Protein AF-A0A527IVT4-F1 (afdb_monomer)

Foldseek 3Di:
DDADVHDPVRQVVVCVVQVDHDDDQVLLPDPDPPSAFHADRNKTKHWDWDFDPVVDPDTDTGIDIDIGGDD

Solvent-accessible surface area (backbone atoms only — not comparable to full-atom values): 4513 Å² total; per-residue (Å²): 135,90,81,75,91,64,50,74,65,56,47,53,52,51,23,69,72,63,60,41,86,78,81,51,74,70,55,55,65,51,83,50,64,72,68,23,53,42,76,55,81,84,21,42,39,39,52,45,77,42,79,39,68,77,89,47,99,74,47,49,71,43,68,45,76,47,78,53,65,82,130

Nearest PDB structures (foldseek):
  5n77-assembly1_E  TM=8.153E-01  e=6.193E-03  Escherichia coli
  5n77-assembly1_B  TM=8.143E-01  e=8.525E-03  Escherichia coli
  5n78-assembly1_C  TM=8.141E-01  e=9.088E-03  Escherichia coli

Secondary structure (DSSP, 8-state):
---SS--HHHHHHHHHHHTSPPPPHHHHH---HHHHEEEETTEEEEEEEEEE-TTSSSPEEEEEEEEE---

Sequence (71 aa):
ADLFNPTKEEEATIESWLGVAIPTREEMEEIEISSRLYVEDGAYFMTATLPAQTEIDDPLMSPVTFVLAGT

Structure (mmCIF, N/CA/C/O backbone):
data_AF-A0A527IVT4-F1
#
_entry.id   AF-A0A527IVT4-F1
#
loop_
_atom_site.group_PDB
_atom_site.id
_atom_site.type_symbol
_atom_site.label_atom_id
_atom_site.label_alt_id
_atom_site.label_comp_id
_atom_site.label_asym_id
_atom_site.label_entity_id
_atom_site.label_seq_id
_atom_site.pdbx_PDB_ins_code
_atom_site.Cartn_x
_atom_site.Cartn_y
_atom_site.Cartn_z
_atom_site.occupancy
_atom_site.B_iso_or_equiv
_atom_site.auth_seq_id
_atom_site.auth_comp_id
_atom_site.auth_asym_id
_atom_site.auth_atom_id
_atom_site.pdbx_PDB_model_num
ATOM 1 N N . ALA A 1 1 ? -8.147 7.861 -2.149 1.00 87.69 1 ALA A N 1
ATOM 2 C CA . ALA A 1 1 ? -7.165 8.926 -2.427 1.00 87.69 1 ALA A CA 1
ATOM 3 C C . ALA A 1 1 ? -5.873 8.242 -2.833 1.00 87.69 1 ALA A C 1
ATOM 5 O O . ALA A 1 1 ? -5.614 7.173 -2.292 1.00 87.69 1 ALA A O 1
ATOM 6 N N . ASP A 1 2 ? -5.113 8.815 -3.763 1.00 93.12 2 ASP A N 1
ATOM 7 C CA . ASP A 1 2 ? -3.855 8.218 -4.220 1.00 93.12 2 ASP A CA 1
ATOM 8 C C . ASP A 1 2 ? -2.678 8.881 -3.501 1.00 93.12 2 ASP A C 1
ATOM 10 O O . ASP A 1 2 ? -2.604 10.108 -3.438 1.00 93.12 2 ASP A O 1
ATOM 14 N N . LEU A 1 3 ? -1.766 8.067 -2.964 1.00 94.25 3 LEU A N 1
ATOM 15 C CA . LEU A 1 3 ? -0.571 8.519 -2.253 1.00 94.25 3 LEU A CA 1
ATOM 16 C C . LEU A 1 3 ? 0.679 8.119 -3.043 1.00 94.25 3 LEU A C 1
ATOM 18 O O . LEU A 1 3 ? 0.973 6.935 -3.205 1.00 94.25 3 LEU A O 1
ATOM 22 N N . PHE A 1 4 ? 1.426 9.108 -3.536 1.00 94.06 4 PHE A N 1
ATOM 23 C CA . PHE A 1 4 ? 2.665 8.897 -4.285 1.00 94.06 4 PHE A CA 1
ATOM 24 C C . PHE A 1 4 ? 3.821 9.637 -3.618 1.00 94.06 4 PHE A C 1
ATOM 26 O O . PHE A 1 4 ? 3.877 10.861 -3.673 1.00 94.06 4 PHE A O 1
ATOM 33 N N . ASN A 1 5 ? 4.743 8.884 -3.006 1.00 92.50 5 ASN A N 1
ATOM 34 C CA . ASN A 1 5 ? 5.776 9.430 -2.114 1.00 92.50 5 ASN A CA 1
ATOM 35 C C . ASN A 1 5 ? 5.192 10.464 -1.135 1.00 92.50 5 ASN A C 1
ATOM 37 O O . ASN A 1 5 ? 5.653 11.609 -1.121 1.00 92.50 5 ASN A O 1
ATOM 41 N N . PRO A 1 6 ? 4.141 10.081 -0.385 1.00 94.25 6 PRO A N 1
ATOM 42 C CA . PRO A 1 6 ? 3.421 11.022 0.448 1.00 94.25 6 PRO A CA 1
ATOM 43 C C . PRO A 1 6 ? 4.333 11.592 1.531 1.00 94.25 6 PRO A C 1
ATOM 45 O O . PRO A 1 6 ? 5.279 10.962 2.010 1.00 94.25 6 PRO A O 1
ATOM 48 N N . THR A 1 7 ? 4.039 12.819 1.921 1.00 95.56 7 THR A N 1
ATOM 49 C CA . THR A 1 7 ? 4.591 13.410 3.132 1.00 95.56 7 THR A CA 1
ATOM 50 C C . THR A 1 7 ? 3.893 12.834 4.363 1.00 95.56 7 THR A C 1
ATOM 52 O O . THR A 1 7 ? 2.743 12.405 4.299 1.00 95.56 7 THR A O 1
ATOM 55 N N . LYS A 1 8 ? 4.547 12.916 5.527 1.00 93.81 8 LYS A N 1
ATOM 56 C CA . LYS A 1 8 ? 3.937 12.505 6.806 1.00 93.81 8 LYS A CA 1
ATOM 57 C C . LYS A 1 8 ? 2.618 13.223 7.111 1.00 93.81 8 LYS A C 1
ATOM 59 O O . LYS A 1 8 ? 1.782 12.699 7.834 1.00 93.81 8 LYS A O 1
ATOM 64 N N . GLU A 1 9 ? 2.454 14.446 6.609 1.00 96.25 9 GLU A N 1
ATOM 65 C CA . GLU A 1 9 ? 1.226 15.222 6.790 1.00 96.25 9 GLU A CA 1
ATOM 66 C C . GLU A 1 9 ? 0.082 14.677 5.925 1.00 96.25 9 GLU A C 1
ATOM 68 O O . GLU A 1 9 ? -1.050 14.574 6.397 1.00 96.25 9 GLU A O 1
ATOM 73 N N . GLU A 1 10 ? 0.374 14.278 4.684 1.00 95.56 10 GLU A N 1
ATOM 74 C CA . GLU A 1 10 ? -0.594 13.615 3.805 1.00 95.56 10 GLU A CA 1
ATOM 75 C C . GLU A 1 10 ? -0.997 12.246 4.353 1.00 95.56 10 GLU A C 1
ATOM 77 O O . GLU A 1 10 ? -2.191 11.951 4.392 1.00 95.56 10 GLU A O 1
ATOM 82 N N . GLU A 1 11 ? -0.033 11.452 4.834 1.00 95.00 11 GLU A N 1
ATOM 83 C CA . GLU A 1 11 ? -0.299 10.184 5.527 1.00 95.00 11 GLU A CA 1
ATOM 84 C C . GLU A 1 11 ? -1.242 10.423 6.709 1.00 95.00 11 GLU A C 1
ATOM 86 O O . GLU A 1 11 ? -2.376 9.956 6.677 1.00 95.00 11 GLU A O 1
ATOM 91 N N . ALA A 1 12 ? -0.853 11.265 7.672 1.00 95.31 12 ALA A N 1
ATOM 92 C CA . ALA A 1 12 ? -1.657 11.540 8.865 1.00 95.31 12 ALA A CA 1
ATOM 93 C C . ALA A 1 12 ? -3.063 12.080 8.544 1.00 95.31 12 ALA A C 1
ATOM 95 O O . ALA A 1 12 ? -4.028 11.800 9.259 1.00 95.31 12 ALA A O 1
ATOM 96 N N . THR A 1 13 ? -3.200 12.856 7.466 1.00 95.31 13 THR A N 1
ATOM 97 C CA . THR A 1 13 ? -4.500 13.355 7.004 1.00 95.31 13 THR A CA 1
ATOM 98 C C . THR A 1 13 ? -5.393 12.212 6.530 1.00 95.31 13 THR A C 1
ATOM 100 O O . THR A 1 13 ? -6.567 12.158 6.905 1.00 95.31 13 THR A O 1
ATOM 103 N N . ILE A 1 14 ? -4.858 11.290 5.724 1.00 94.25 14 ILE A N 1
ATOM 104 C CA . ILE A 1 14 ? -5.604 10.121 5.248 1.00 94.25 14 ILE A CA 1
ATOM 105 C C . ILE A 1 14 ? -5.894 9.149 6.392 1.00 94.25 14 ILE A C 1
ATOM 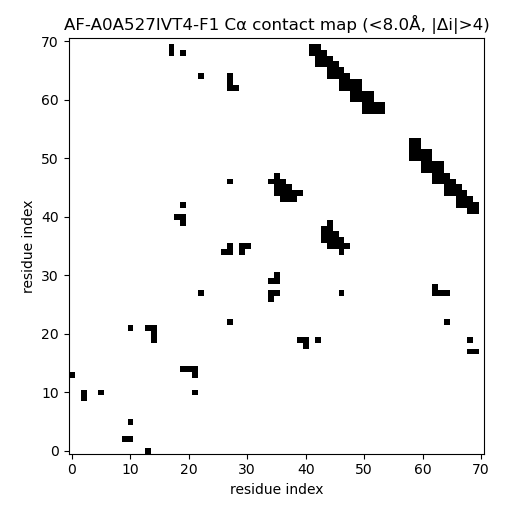107 O O . ILE A 1 14 ? -7.023 8.670 6.488 1.00 94.25 14 ILE A O 1
ATOM 111 N N . GLU A 1 15 ? -4.932 8.906 7.279 1.00 94.56 15 GLU A N 1
ATOM 112 C CA . GLU A 1 15 ? -5.100 8.035 8.447 1.00 94.56 15 GLU A CA 1
ATOM 113 C C . GLU A 1 15 ? -6.216 8.540 9.362 1.00 94.56 15 GLU A C 1
ATOM 115 O O . GLU A 1 15 ? -7.118 7.790 9.724 1.00 94.56 15 GLU A O 1
ATOM 120 N N . SER A 1 16 ? -6.220 9.839 9.675 1.00 93.88 16 SER A N 1
ATOM 121 C CA . SER A 1 16 ? -7.271 10.477 10.478 1.00 93.88 16 SER A CA 1
ATOM 122 C C . SER A 1 16 ? -8.643 10.410 9.804 1.00 93.88 16 SER A C 1
ATOM 124 O O . SER A 1 16 ? -9.665 10.228 10.467 1.00 93.88 16 SER A O 1
ATOM 126 N N . TRP A 1 17 ? -8.682 10.542 8.476 1.00 92.25 17 TRP A N 1
ATOM 127 C CA . TRP A 1 17 ? -9.929 10.499 7.719 1.00 92.25 17 TRP A CA 1
ATOM 128 C C . TRP A 1 17 ? -10.522 9.088 7.620 1.00 92.25 17 TRP A C 1
ATOM 130 O O . TRP A 1 17 ? -11.737 8.932 7.742 1.00 92.25 17 TRP A O 1
ATOM 140 N N . LEU A 1 18 ? -9.685 8.074 7.390 1.00 91.25 18 LEU A N 1
ATOM 141 C CA . LEU A 1 18 ? -10.115 6.692 7.161 1.00 91.25 18 LEU A CA 1
ATOM 142 C C . LEU A 1 18 ? -10.101 5.826 8.429 1.00 91.25 18 LEU A C 1
ATOM 144 O O . LEU A 1 18 ? -10.741 4.778 8.435 1.00 91.25 18 LEU A O 1
ATOM 148 N N . GLY A 1 19 ? -9.414 6.259 9.488 1.00 92.62 19 GLY A N 1
ATOM 149 C CA . GLY A 1 19 ? -9.268 5.511 10.738 1.00 92.62 19 GLY A CA 1
ATOM 150 C C . GLY A 1 19 ? -8.352 4.292 10.623 1.00 92.62 19 GLY A C 1
ATOM 151 O O . GLY A 1 19 ? -8.564 3.324 11.343 1.00 92.62 19 GLY A O 1
ATOM 152 N N . VAL A 1 20 ? -7.378 4.325 9.711 1.00 93.06 20 VAL A N 1
ATOM 153 C CA . VAL A 1 20 ? -6.453 3.216 9.414 1.00 93.06 20 VAL A CA 1
ATOM 154 C C . VAL A 1 20 ? -5.021 3.730 9.363 1.00 93.06 20 VAL A C 1
ATOM 156 O O . VAL A 1 20 ? -4.828 4.903 9.057 1.00 93.06 20 VAL A O 1
ATOM 159 N N . ALA A 1 21 ? -4.033 2.868 9.596 1.00 93.19 21 ALA A N 1
ATOM 160 C CA . ALA A 1 21 ? -2.628 3.192 9.356 1.00 93.19 21 ALA A CA 1
ATOM 161 C C . ALA A 1 21 ? -2.260 3.006 7.874 1.00 93.19 21 ALA A C 1
ATOM 163 O O . ALA A 1 21 ? -2.715 2.059 7.221 1.00 93.19 21 ALA A O 1
ATOM 164 N N . ILE A 1 22 ? -1.436 3.900 7.326 1.00 93.19 22 ILE A N 1
ATOM 165 C CA . ILE A 1 22 ? -0.868 3.717 5.985 1.00 93.19 22 ILE A CA 1
ATOM 166 C C . ILE A 1 22 ? 0.398 2.859 6.102 1.00 93.19 22 ILE A C 1
ATOM 168 O O . ILE A 1 22 ? 1.287 3.207 6.880 1.00 93.19 22 ILE A O 1
ATOM 172 N N . PRO A 1 23 ? 0.520 1.761 5.332 1.00 93.44 23 PRO A N 1
ATOM 173 C CA . PRO A 1 23 ? 1.693 0.905 5.410 1.00 93.44 23 PRO A CA 1
ATOM 174 C C . PRO A 1 23 ? 2.938 1.648 4.934 1.00 93.44 23 PRO A C 1
ATOM 176 O O . PRO A 1 23 ? 2.941 2.351 3.918 1.00 93.44 23 PRO A O 1
ATOM 179 N N . THR A 1 24 ? 4.023 1.443 5.662 1.00 92.19 24 THR A N 1
ATOM 180 C CA . THR A 1 24 ? 5.353 1.924 5.315 1.00 92.19 24 THR A CA 1
ATOM 181 C C . THR A 1 24 ? 5.899 1.190 4.0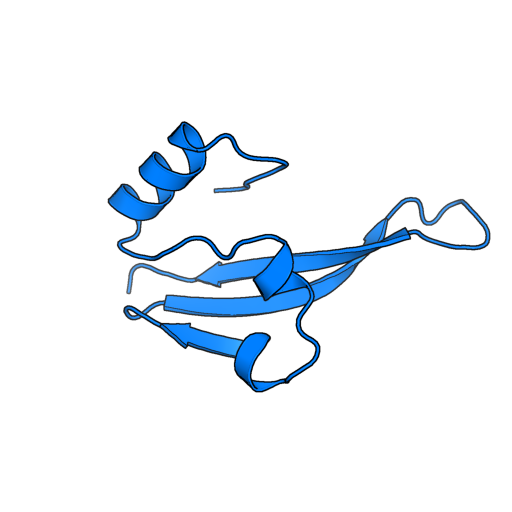93 1.00 92.19 24 THR A C 1
ATOM 183 O O . THR A 1 24 ? 5.479 0.087 3.743 1.00 92.19 24 THR A O 1
ATOM 186 N N . ARG A 1 25 ? 6.910 1.777 3.441 1.00 90.81 25 ARG A N 1
ATOM 187 C CA . ARG A 1 25 ? 7.564 1.137 2.289 1.00 90.81 25 ARG A CA 1
ATOM 188 C C . ARG A 1 25 ? 8.153 -0.236 2.632 1.00 90.81 25 ARG A C 1
ATOM 190 O O . ARG A 1 25 ? 8.101 -1.119 1.788 1.00 90.81 25 ARG A O 1
ATOM 197 N N . GLU A 1 26 ? 8.687 -0.392 3.841 1.00 91.50 26 GLU A N 1
ATOM 198 C CA . GLU A 1 26 ? 9.272 -1.648 4.323 1.00 91.50 26 GLU A CA 1
ATOM 199 C C . GLU A 1 26 ? 8.203 -2.743 4.451 1.00 91.50 26 GLU A C 1
ATOM 201 O O . GLU A 1 26 ? 8.381 -3.836 3.923 1.00 91.50 26 GLU A O 1
ATOM 206 N N . GLU A 1 27 ? 7.044 -2.421 5.031 1.00 92.19 27 GLU A N 1
ATOM 207 C CA . GLU A 1 27 ? 5.907 -3.351 5.131 1.00 92.19 27 GLU A CA 1
ATOM 208 C C . GLU A 1 27 ? 5.366 -3.746 3.748 1.00 92.19 27 GLU A C 1
ATOM 210 O O . GLU A 1 27 ? 5.031 -4.904 3.503 1.00 92.19 27 GLU A O 1
ATOM 215 N N . MET A 1 28 ? 5.333 -2.808 2.793 1.00 93.31 28 MET A N 1
ATOM 216 C CA . MET A 1 28 ? 4.932 -3.097 1.409 1.00 93.31 28 MET A CA 1
ATOM 217 C C . MET A 1 28 ? 5.890 -4.061 0.683 1.00 93.31 28 MET A C 1
ATOM 219 O O . MET A 1 28 ? 5.495 -4.686 -0.306 1.00 93.31 28 MET A O 1
ATOM 223 N N . GLU A 1 29 ? 7.150 -4.145 1.111 1.00 92.75 29 GLU A N 1
ATOM 224 C CA . GLU A 1 29 ? 8.177 -5.006 0.511 1.00 92.75 29 GLU A CA 1
ATOM 225 C C . GLU A 1 29 ? 8.135 -6.446 1.044 1.00 92.75 29 GLU A C 1
ATOM 227 O O . GLU A 1 29 ? 8.739 -7.336 0.433 1.00 92.75 29 GLU A O 1
ATOM 232 N N . GLU A 1 30 ? 7.368 -6.710 2.108 1.00 93.12 30 GLU A N 1
ATOM 233 C CA . GLU A 1 30 ? 7.190 -8.058 2.643 1.00 93.12 30 GLU A CA 1
ATOM 234 C C . GLU A 1 30 ? 6.608 -9.024 1.591 1.00 93.12 30 GLU A C 1
ATOM 236 O O . GLU A 1 30 ? 5.790 -8.695 0.714 1.00 93.12 30 GLU A O 1
ATOM 241 N N . ILE A 1 31 ? 7.087 -10.266 1.637 1.00 85.62 31 ILE A N 1
ATOM 242 C CA . ILE A 1 31 ? 6.732 -11.304 0.659 1.00 85.62 31 ILE A CA 1
ATOM 243 C C . ILE A 1 31 ? 5.666 -12.258 1.193 1.00 85.62 31 ILE A C 1
ATOM 245 O O . ILE A 1 31 ? 5.027 -12.970 0.413 1.00 85.62 31 ILE A O 1
ATOM 249 N N . GLU A 1 32 ? 5.462 -12.270 2.505 1.00 89.19 32 GLU A N 1
ATOM 250 C CA . GLU A 1 32 ? 4.479 -13.081 3.195 1.00 89.19 32 GLU A CA 1
ATOM 251 C C . GLU A 1 32 ? 3.056 -12.729 2.746 1.00 89.19 32 GLU A C 1
ATOM 253 O O . GLU A 1 32 ? 2.641 -11.573 2.706 1.00 89.19 32 GLU A O 1
ATOM 258 N N . ILE A 1 33 ? 2.257 -13.756 2.441 1.00 81.75 33 ILE A N 1
ATOM 259 C CA . ILE A 1 33 ? 0.862 -13.575 2.005 1.00 81.75 33 ILE A CA 1
ATOM 260 C C . ILE A 1 33 ? 0.041 -12.848 3.078 1.00 81.75 33 ILE A C 1
ATOM 262 O O . ILE A 1 33 ? -0.804 -12.023 2.738 1.00 81.75 33 ILE A O 1
ATOM 266 N N . SER A 1 34 ? 0.316 -13.120 4.357 1.00 88.12 34 SER A N 1
ATOM 267 C CA . SER A 1 34 ? -0.329 -12.451 5.491 1.00 88.12 34 SER A CA 1
ATOM 268 C C . SER A 1 34 ? -0.072 -10.950 5.535 1.00 88.12 34 SER A C 1
ATOM 270 O O . SER A 1 34 ? -0.907 -10.232 6.061 1.00 88.12 34 SER A O 1
ATOM 272 N N . SER A 1 35 ? 1.040 -10.485 4.968 1.00 87.62 35 SER A N 1
ATOM 273 C CA . SER A 1 35 ? 1.401 -9.065 4.897 1.00 87.62 35 SER A CA 1
ATOM 274 C C . SER A 1 35 ? 0.910 -8.407 3.605 1.00 87.62 35 SER A C 1
ATOM 276 O O . SER A 1 35 ? 0.892 -7.189 3.473 1.00 87.62 35 SER A O 1
ATOM 278 N N . ARG A 1 36 ? 0.475 -9.210 2.624 1.00 92.75 36 ARG A N 1
ATOM 279 C CA . ARG A 1 36 ? -0.011 -8.726 1.324 1.00 92.75 36 ARG A CA 1
ATOM 280 C C . ARG A 1 36 ? -1.519 -8.700 1.189 1.00 92.75 3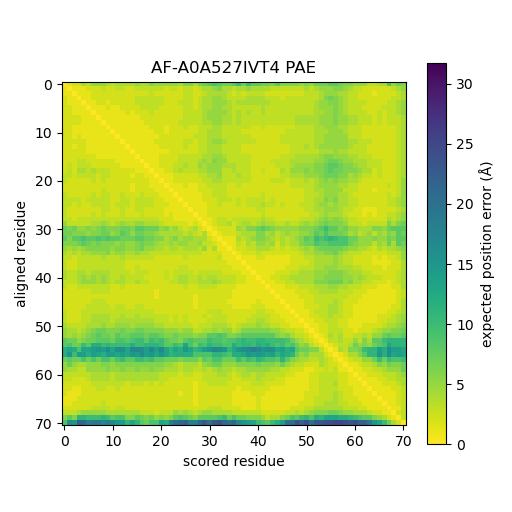6 ARG A C 1
ATOM 282 O O . ARG A 1 36 ? -2.002 -7.929 0.373 1.00 92.75 36 ARG A O 1
ATOM 289 N N . LEU A 1 37 ? -2.258 -9.542 1.905 1.00 95.06 37 LEU A N 1
ATOM 290 C CA . LEU A 1 37 ? -3.718 -9.509 1.918 1.00 95.06 37 LEU A CA 1
ATOM 291 C C . LEU A 1 37 ? -4.214 -9.705 3.346 1.00 95.06 37 LEU A C 1
ATOM 293 O O . LEU A 1 37 ? -4.220 -10.828 3.854 1.00 95.06 37 LEU A O 1
ATOM 297 N N . TYR A 1 38 ? -4.636 -8.615 3.977 1.00 94.25 38 TYR A N 1
ATOM 298 C CA . TYR A 1 38 ? -5.028 -8.617 5.382 1.00 94.25 38 TYR A CA 1
ATOM 299 C C . TYR A 1 38 ? -6.144 -7.620 5.678 1.00 94.25 38 TYR A C 1
ATOM 301 O O . TYR A 1 38 ? -6.527 -6.802 4.839 1.00 94.25 38 TYR A O 1
ATOM 309 N N . VAL A 1 39 ? -6.697 -7.752 6.882 1.00 94.31 39 VAL A N 1
ATOM 310 C CA . VAL A 1 39 ? -7.719 -6.860 7.422 1.00 94.31 39 VAL A CA 1
ATOM 311 C C . VAL A 1 39 ? -7.196 -6.281 8.723 1.00 94.31 39 VAL A C 1
ATOM 313 O O . VAL A 1 39 ? -6.822 -7.036 9.619 1.00 94.31 39 VAL A O 1
ATOM 316 N N . GLU A 1 40 ? -7.205 -4.961 8.824 1.00 92.44 40 GLU A N 1
ATOM 317 C CA . GLU A 1 40 ? -6.784 -4.210 10.005 1.00 92.44 40 GLU A CA 1
ATOM 318 C C . GLU A 1 40 ? -7.690 -2.986 10.154 1.00 92.44 40 GLU A C 1
ATOM 320 O O . GLU A 1 40 ? -8.105 -2.402 9.155 1.00 92.44 40 GLU A O 1
ATOM 325 N N . ASP A 1 41 ? -8.090 -2.663 11.385 1.00 93.00 41 ASP A N 1
ATOM 326 C CA . ASP A 1 41 ? -8.977 -1.529 11.698 1.00 93.00 41 ASP A CA 1
ATOM 327 C C . ASP A 1 41 ? -10.259 -1.446 10.840 1.00 93.00 41 ASP A C 1
ATOM 329 O O . ASP A 1 41 ? -10.801 -0.381 10.557 1.00 93.00 41 ASP A O 1
ATOM 333 N N . GLY A 1 42 ? -10.782 -2.606 10.426 1.00 92.38 42 GLY A N 1
ATOM 334 C CA . GLY A 1 42 ? -11.984 -2.696 9.591 1.00 92.38 42 GLY A CA 1
ATOM 335 C C . GLY A 1 42 ? -11.764 -2.364 8.111 1.00 92.38 42 GLY A C 1
ATOM 336 O O . GLY A 1 42 ? -12.735 -2.327 7.354 1.00 92.38 42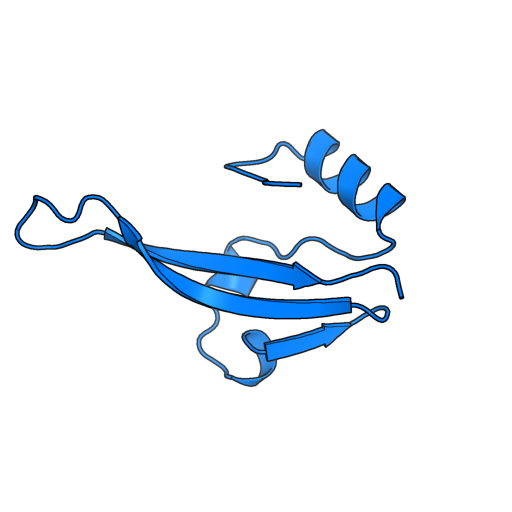 GLY A O 1
ATOM 337 N N . ALA A 1 43 ? -10.517 -2.174 7.680 1.00 95.06 43 ALA A N 1
ATOM 338 C CA . ALA A 1 43 ? -10.140 -1.970 6.290 1.00 95.06 43 ALA A CA 1
ATOM 339 C C . ALA A 1 43 ? -9.430 -3.186 5.697 1.00 95.06 43 ALA A C 1
ATOM 341 O O . ALA A 1 43 ? -8.758 -3.949 6.388 1.00 95.06 43 ALA A O 1
ATOM 342 N N . TYR A 1 44 ? -9.588 -3.356 4.388 1.00 95.44 44 TYR A N 1
ATOM 343 C CA . TYR A 1 44 ? -8.929 -4.401 3.616 1.00 95.44 44 TYR A CA 1
ATOM 344 C C . TYR A 1 44 ? -7.702 -3.825 2.924 1.00 95.44 44 TYR A C 1
ATOM 346 O O . TYR A 1 44 ? -7.803 -2.825 2.208 1.00 95.44 44 TYR A O 1
ATOM 354 N N . PHE A 1 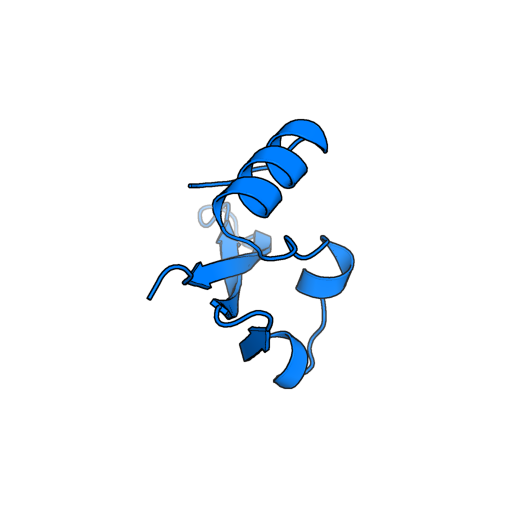45 ? -6.573 -4.503 3.085 1.00 96.12 45 PHE A N 1
ATOM 355 C CA . PHE A 1 45 ? -5.296 -4.141 2.491 1.00 96.12 45 PHE A CA 1
ATOM 356 C C . PHE A 1 45 ? -4.889 -5.203 1.481 1.00 96.12 45 PHE A C 1
ATOM 358 O O . PHE A 1 45 ? -4.956 -6.398 1.769 1.00 96.12 45 PHE A O 1
ATOM 365 N N . MET A 1 46 ? -4.468 -4.770 0.295 1.00 95.94 46 MET A N 1
ATOM 366 C CA . MET A 1 46 ? -3.942 -5.649 -0.744 1.00 95.94 46 MET A CA 1
ATOM 367 C C . MET A 1 46 ? -2.689 -5.046 -1.374 1.00 95.94 46 MET A C 1
ATOM 369 O O . MET A 1 46 ? -2.778 -4.023 -2.045 1.00 95.94 46 MET A O 1
ATOM 373 N N . THR A 1 47 ? -1.543 -5.704 -1.236 1.00 96.44 47 TH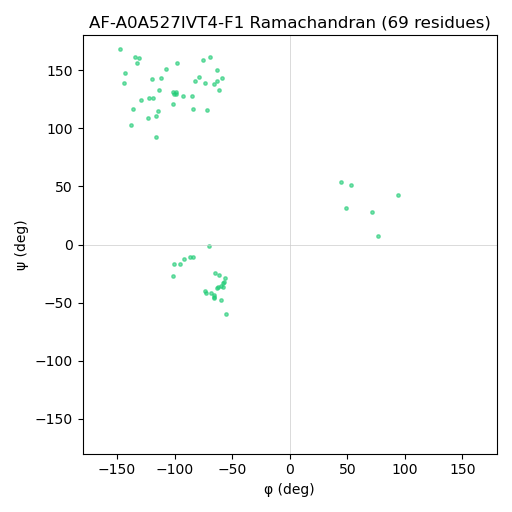R A N 1
ATOM 374 C CA . THR A 1 47 ? -0.283 -5.308 -1.874 1.00 96.44 47 THR A CA 1
ATOM 375 C C . THR A 1 47 ? -0.022 -6.169 -3.106 1.00 96.44 47 THR A C 1
ATOM 377 O O . THR A 1 47 ? 0.096 -7.393 -3.021 1.00 96.44 47 THR A O 1
ATOM 380 N N . ALA A 1 48 ? 0.091 -5.524 -4.267 1.00 94.25 48 ALA A N 1
ATOM 381 C CA . ALA A 1 48 ? 0.407 -6.162 -5.54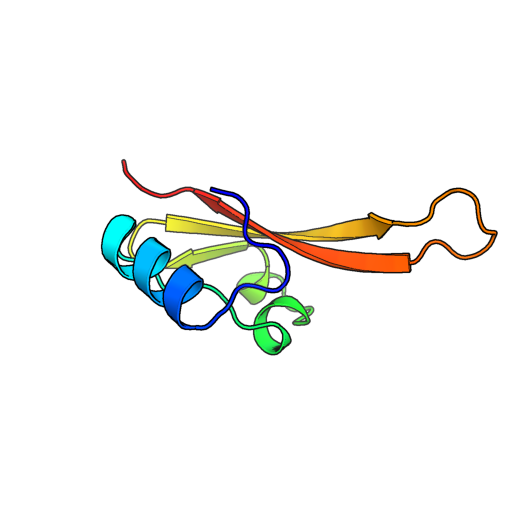0 1.00 94.25 48 ALA A CA 1
ATOM 382 C C . ALA A 1 48 ? 1.703 -5.595 -6.124 1.00 94.25 48 ALA A C 1
ATOM 384 O O . ALA A 1 48 ? 1.958 -4.396 -6.053 1.00 94.25 48 ALA A O 1
ATOM 385 N N . THR A 1 49 ? 2.519 -6.448 -6.742 1.00 93.38 49 THR A N 1
ATOM 386 C CA . THR A 1 49 ? 3.697 -5.996 -7.488 1.00 93.38 49 THR A CA 1
ATOM 387 C C . THR A 1 49 ? 3.277 -5.602 -8.897 1.00 93.38 49 THR A C 1
ATOM 389 O O . THR A 1 49 ? 2.816 -6.451 -9.662 1.00 93.38 49 THR A O 1
ATOM 392 N N . LEU A 1 50 ? 3.439 -4.326 -9.241 1.00 93.88 50 LEU A N 1
ATOM 393 C CA . LEU A 1 50 ? 3.065 -3.783 -10.543 1.00 93.88 50 LEU A CA 1
ATOM 394 C C . LEU A 1 50 ? 4.313 -3.382 -11.346 1.00 93.88 50 LEU A C 1
ATOM 396 O O . LEU A 1 50 ? 5.278 -2.887 -10.756 1.00 93.88 50 LEU A O 1
ATOM 400 N N . PRO A 1 51 ? 4.308 -3.582 -12.677 1.00 94.38 51 PRO A N 1
ATOM 401 C CA . PRO A 1 51 ? 5.368 -3.103 -13.550 1.00 94.38 51 PRO A CA 1
ATOM 402 C C . PRO A 1 51 ? 5.225 -1.601 -13.842 1.00 94.38 51 PRO A C 1
ATOM 404 O O . PRO A 1 51 ? 4.124 -1.087 -14.042 1.00 94.38 51 PRO A O 1
ATOM 407 N N . ALA A 1 52 ? 6.358 -0.919 -13.953 1.00 91.88 52 ALA A N 1
ATOM 408 C CA . ALA A 1 52 ? 6.514 0.446 -14.436 1.00 91.88 52 ALA A CA 1
ATOM 409 C C . ALA A 1 52 ? 7.632 0.495 -15.490 1.00 91.88 52 ALA A C 1
ATOM 411 O O . ALA A 1 52 ? 8.471 -0.399 -15.554 1.00 91.88 52 ALA A O 1
ATOM 412 N N . GLN A 1 53 ? 7.650 1.547 -16.316 1.00 91.06 53 GLN A N 1
ATOM 413 C CA . GLN A 1 53 ? 8.613 1.688 -17.421 1.00 91.06 53 GLN A CA 1
ATOM 414 C C . GLN A 1 53 ? 8.617 0.450 -18.340 1.00 91.06 53 GLN A C 1
ATOM 416 O O . GLN A 1 53 ? 9.648 -0.138 -18.622 1.00 91.06 53 GLN A O 1
ATOM 421 N N . THR A 1 54 ? 7.448 0.020 -18.815 1.00 87.69 54 THR A N 1
ATOM 422 C CA . THR A 1 54 ? 7.306 -1.230 -19.590 1.00 87.69 54 THR A CA 1
ATOM 423 C C . THR A 1 54 ? 7.904 -1.189 -21.000 1.00 87.69 54 THR A C 1
ATOM 425 O O . THR A 1 54 ? 7.805 -2.168 -21.729 1.00 87.69 54 THR A O 1
ATOM 428 N N . GLU A 1 55 ? 8.466 -0.052 -21.412 1.00 89.38 55 GLU A N 1
ATOM 429 C CA . GLU A 1 55 ? 9.094 0.139 -22.725 1.00 89.38 55 GLU A CA 1
ATOM 430 C C . GLU A 1 55 ? 10.577 -0.279 -22.748 1.00 89.38 55 GLU A C 1
ATOM 432 O O . GLU A 1 55 ? 11.163 -0.350 -23.827 1.00 89.38 55 GLU A O 1
ATOM 437 N N . ILE A 1 56 ? 11.186 -0.551 -21.585 1.00 87.44 56 ILE A N 1
ATOM 438 C CA . ILE A 1 56 ? 12.559 -1.071 -21.464 1.00 87.44 56 ILE A CA 1
ATOM 439 C C . ILE A 1 56 ? 12.561 -2.595 -21.266 1.00 87.44 56 ILE A C 1
ATOM 441 O O . ILE A 1 56 ? 11.578 -3.154 -20.785 1.00 87.44 56 ILE A O 1
ATOM 445 N N . ASP A 1 57 ? 13.669 -3.258 -21.628 1.00 84.69 57 ASP A N 1
ATOM 446 C CA . ASP A 1 57 ? 13.803 -4.727 -21.565 1.00 84.69 57 ASP A CA 1
ATOM 447 C C . ASP A 1 57 ? 13.553 -5.298 -20.155 1.00 84.69 57 ASP A C 1
ATOM 449 O O . ASP A 1 57 ? 12.992 -6.385 -20.021 1.00 84.69 57 ASP A O 1
ATOM 453 N N . ASP A 1 58 ? 13.907 -4.542 -19.112 1.00 88.31 58 ASP A N 1
ATOM 454 C CA . ASP A 1 58 ? 13.685 -4.896 -17.709 1.00 88.31 58 ASP A CA 1
ATOM 455 C C . ASP A 1 58 ? 12.720 -3.891 -17.051 1.00 88.31 58 ASP A C 1
ATOM 457 O O . ASP A 1 58 ? 13.162 -2.848 -16.555 1.00 88.31 58 ASP A O 1
ATOM 461 N N . PRO A 1 59 ? 11.398 -4.157 -17.038 1.00 89.75 59 PRO A N 1
ATOM 462 C CA . PRO A 1 59 ? 10.439 -3.266 -16.399 1.00 89.75 59 PRO A CA 1
ATOM 463 C C . PRO A 1 59 ? 10.696 -3.184 -14.893 1.00 89.75 59 PRO A C 1
ATOM 465 O O . PRO A 1 59 ? 10.968 -4.183 -14.221 1.00 89.75 59 PRO A O 1
ATOM 468 N N . LEU A 1 60 ? 10.553 -1.984 -14.338 1.00 92.81 60 LEU A N 1
ATOM 469 C CA . LEU A 1 60 ? 10.697 -1.766 -12.906 1.00 92.81 60 LEU A CA 1
ATOM 470 C C . LEU A 1 60 ? 9.489 -2.359 -12.177 1.00 92.81 60 LEU A C 1
ATOM 472 O O . LEU A 1 60 ? 8.368 -1.888 -12.344 1.00 92.81 60 LEU A O 1
ATOM 476 N N . MET A 1 61 ? 9.718 -3.369 -11.343 1.00 92.00 61 MET A N 1
ATOM 477 C CA . MET A 1 61 ? 8.680 -3.983 -10.516 1.00 92.00 61 MET A CA 1
ATOM 478 C C . MET A 1 61 ? 8.648 -3.313 -9.142 1.00 92.00 61 MET A C 1
ATOM 480 O O . MET A 1 61 ? 9.680 -3.199 -8.483 1.00 92.00 61 MET A O 1
ATOM 484 N N . SER A 1 62 ? 7.483 -2.855 -8.685 1.00 92.94 62 SER A N 1
ATOM 485 C CA . SER A 1 62 ? 7.351 -2.209 -7.370 1.00 92.94 62 SER A CA 1
ATOM 486 C C . SER A 1 62 ? 6.032 -2.567 -6.685 1.00 92.94 62 SER A C 1
ATOM 488 O O . SER A 1 62 ? 5.032 -2.797 -7.372 1.00 92.94 62 SER A O 1
ATOM 490 N N . PRO A 1 63 ? 6.004 -2.644 -5.343 1.00 94.88 63 PRO A N 1
ATOM 491 C CA . PRO A 1 63 ? 4.778 -2.921 -4.612 1.00 94.88 63 PRO A CA 1
ATOM 492 C C . PRO A 1 63 ? 3.855 -1.698 -4.606 1.00 94.88 63 PRO A C 1
ATOM 494 O O . PRO A 1 63 ? 4.291 -0.558 -4.419 1.00 94.88 63 PRO A O 1
ATOM 497 N N . VAL A 1 64 ? 2.562 -1.953 -4.780 1.00 95.62 64 VAL A N 1
ATOM 498 C CA . VAL A 1 64 ? 1.476 -0.978 -4.668 1.00 95.62 64 VAL A CA 1
ATOM 499 C C . VAL A 1 64 ? 0.416 -1.559 -3.748 1.00 95.62 64 VAL A C 1
ATOM 501 O O . VAL A 1 64 ? -0.083 -2.658 -4.001 1.00 95.62 64 VAL A O 1
ATOM 504 N N . THR A 1 65 ? 0.076 -0.821 -2.693 1.00 96.31 65 THR A N 1
ATOM 505 C CA . THR A 1 65 ? -0.952 -1.224 -1.733 1.00 96.31 65 THR A CA 1
ATOM 506 C C . THR A 1 65 ? -2.254 -0.501 -2.018 1.00 96.31 65 THR A C 1
ATOM 508 O O . THR A 1 65 ? -2.301 0.720 -2.152 1.00 96.31 65 THR A O 1
ATOM 511 N N . PHE A 1 66 ? -3.320 -1.283 -2.097 1.00 95.94 66 PHE A N 1
ATOM 512 C CA . PHE A 1 66 ? -4.693 -0.830 -2.189 1.00 95.94 66 PHE A CA 1
ATOM 513 C C . PHE A 1 66 ? -5.334 -0.958 -0.813 1.00 95.94 66 PHE A C 1
ATOM 515 O O . PHE A 1 66 ? -5.240 -2.015 -0.189 1.00 95.94 66 PHE A O 1
ATOM 522 N N . VAL A 1 67 ? -6.002 0.105 -0.370 1.00 95.00 67 VAL A N 1
ATOM 523 C CA . VAL A 1 67 ? -6.724 0.143 0.905 1.00 95.00 67 VAL A CA 1
ATOM 524 C C . VAL A 1 67 ? -8.198 0.403 0.625 1.00 95.00 67 VAL A C 1
ATOM 526 O O . VAL A 1 67 ? -8.549 1.374 -0.050 1.00 95.00 67 VAL A O 1
ATOM 529 N N . LEU A 1 68 ? -9.063 -0.467 1.136 1.00 94.44 68 LEU A N 1
ATOM 530 C CA . LEU A 1 68 ? -10.515 -0.326 1.072 1.00 94.44 68 LEU A CA 1
ATOM 531 C C . LEU A 1 68 ? -11.071 -0.188 2.493 1.00 94.44 68 LEU A C 1
ATOM 533 O O . LEU A 1 68 ? -11.065 -1.155 3.250 1.00 94.44 68 LEU A O 1
ATOM 537 N N . ALA A 1 69 ? -11.568 1.004 2.828 1.00 91.12 69 ALA A N 1
ATOM 538 C CA . ALA A 1 69 ? -12.075 1.375 4.152 1.00 91.12 69 ALA A CA 1
ATOM 539 C C . ALA A 1 69 ? -13.422 2.125 4.051 1.00 91.12 69 ALA A C 1
ATOM 541 O O . ALA A 1 69 ? -13.744 2.672 2.993 1.00 91.12 69 ALA A O 1
ATOM 542 N N . GLY A 1 70 ? -14.183 2.185 5.153 1.00 77.50 70 GLY A N 1
ATOM 543 C CA . GLY A 1 70 ? -15.407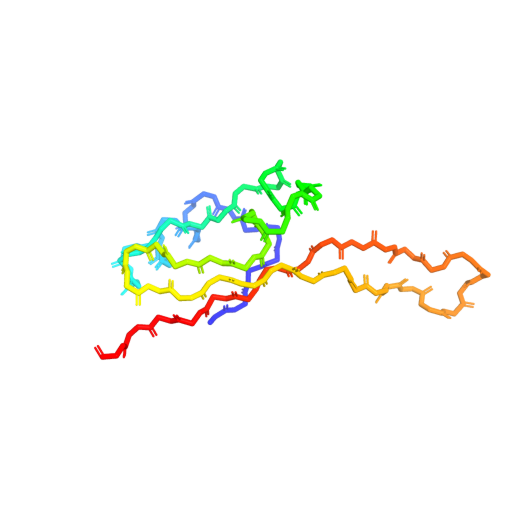 2.999 5.262 1.00 77.50 70 GLY A CA 1
ATOM 544 C C . GLY A 1 70 ? -16.729 2.287 4.947 1.00 77.50 70 GLY A C 1
ATOM 545 O O . GLY A 1 70 ? -17.579 2.865 4.270 1.00 77.50 70 GLY A O 1
ATOM 5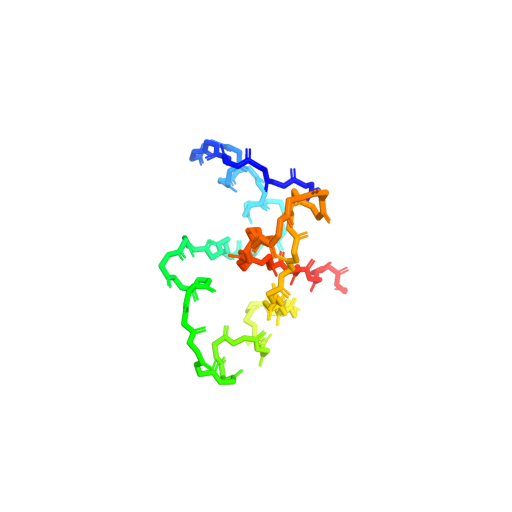46 N N . THR A 1 71 ? -16.906 1.048 5.420 1.00 60.41 71 THR A N 1
ATOM 547 C CA . THR A 1 71 ? -18.219 0.368 5.434 1.00 60.41 71 THR A CA 1
ATOM 548 C C . THR A 1 71 ? -19.179 0.961 6.453 1.00 60.41 71 THR A C 1
ATOM 550 O O . THR A 1 71 ? -18.718 1.214 7.589 1.00 60.41 71 THR A O 1
#

Radius of gyration: 13.42 Å; Cα contacts (8 Å, |Δi|>4): 87; chains: 1; bounding box: 32×29×34 Å

Mean predicted aligned error: 3.66 Å

pLDDT: mean 91.98, std 5.09, range [60.41, 96.44]